Protein AF-A0A748SSD1-F1 (afdb_monomer_lite)

Foldseek 3Di:
DPPPDQLDDDPDDDAPVSLVVNVVRDVQWDWPPCPPRDIDIDGHDPVPPD

Secondary structure (DSSP, 8-state):
----PPP---SS---HHHHHHHHHH-TTEEEES--SS--EEEE--GGG--

pLDDT: mean 85.16, std 13.67, range [43.62, 94.81]

Sequence (50 aa):
MSDCHPVLLPEGPFSREQAMAVTTAYRNVLIEDDQGTHFRLRHHNAEGLR

Structure (mmCIF, N/CA/C/O backbone):
data_AF-A0A748SSD1-F1
#
_entry.id   AF-A0A748SSD1-F1
#
loop_
_atom_site.group_PDB
_atom_site.id
_atom_site.type_symbol
_atom_site.label_atom_id
_atom_site.label_alt_id
_atom_site.label_comp_id
_atom_site.label_asym_id
_atom_site.label_entity_id
_atom_site.label_seq_id
_atom_site.pdbx_PDB_ins_code
_atom_site.Cartn_x
_atom_site.Cartn_y
_atom_site.Cartn_z
_atom_site.occupancy
_atom_site.B_iso_or_equiv
_atom_site.auth_seq_id
_atom_si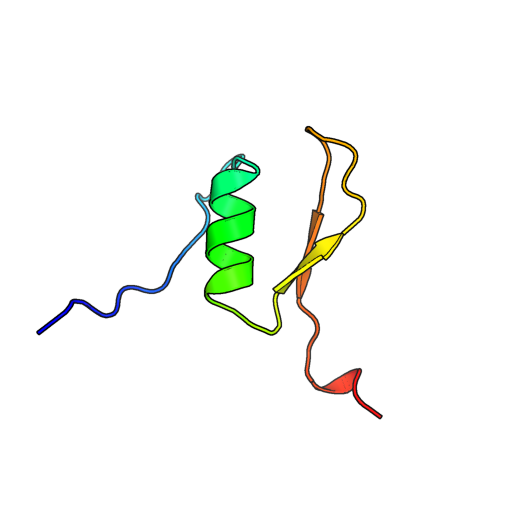te.auth_comp_id
_atom_site.auth_asym_id
_atom_site.auth_atom_id
_atom_site.pdbx_PDB_model_num
ATOM 1 N N . MET A 1 1 ? 16.102 19.125 -10.921 1.00 43.62 1 MET A N 1
ATOM 2 C CA . MET A 1 1 ? 16.211 17.654 -10.923 1.00 43.62 1 MET A CA 1
ATOM 3 C C . MET A 1 1 ? 15.157 17.195 -9.941 1.00 43.62 1 MET A C 1
ATOM 5 O O . MET A 1 1 ? 15.262 17.588 -8.793 1.00 43.62 1 MET A O 1
ATOM 9 N N . SER A 1 2 ? 14.073 16.556 -10.389 1.00 65.56 2 SER A N 1
ATOM 10 C CA . SER A 1 2 ? 13.112 15.986 -9.439 1.00 65.56 2 SER A CA 1
ATOM 11 C C . SER A 1 2 ? 13.851 14.913 -8.665 1.00 65.56 2 SER A C 1
ATOM 13 O O . SER A 1 2 ? 14.356 13.974 -9.282 1.00 65.56 2 SER A O 1
ATOM 15 N N . ASP A 1 3 ? 13.975 15.091 -7.357 1.00 63.78 3 ASP A N 1
ATOM 16 C CA . ASP A 1 3 ? 14.577 14.084 -6.510 1.00 63.78 3 ASP A CA 1
ATOM 17 C C . ASP A 1 3 ? 13.760 12.799 -6.650 1.00 63.78 3 ASP A C 1
ATOM 19 O O . ASP A 1 3 ? 12.603 12.712 -6.236 1.00 63.78 3 ASP A O 1
ATOM 23 N N . CYS A 1 4 ? 14.338 11.811 -7.333 1.00 69.25 4 CYS A N 1
ATOM 24 C CA . CYS A 1 4 ? 13.717 10.512 -7.541 1.00 69.25 4 CYS A CA 1
ATOM 25 C C . CYS A 1 4 ? 13.914 9.698 -6.259 1.00 69.25 4 CYS A C 1
ATOM 27 O O . CYS A 1 4 ? 14.722 8.773 -6.198 1.00 69.25 4 CYS A O 1
ATOM 29 N N . HIS A 1 5 ? 13.248 10.129 -5.189 1.00 80.50 5 HIS A N 1
ATOM 30 C CA . HIS A 1 5 ? 13.263 9.424 -3.921 1.00 80.50 5 HIS A CA 1
ATOM 31 C C . HIS A 1 5 ? 12.359 8.191 -4.021 1.00 80.50 5 HIS A C 1
ATOM 33 O O . HIS A 1 5 ? 11.213 8.312 -4.467 1.00 80.50 5 HIS A O 1
ATOM 39 N N . PRO A 1 6 ? 12.842 7.005 -3.614 1.00 83.56 6 PRO A N 1
ATOM 40 C CA . PRO A 1 6 ? 11.999 5.824 -3.562 1.00 83.56 6 PRO A CA 1
ATOM 41 C C . PRO A 1 6 ? 10.850 6.060 -2.577 1.00 83.56 6 PRO A C 1
ATOM 43 O O . PRO A 1 6 ? 11.052 6.584 -1.482 1.00 83.56 6 PRO A O 1
ATOM 46 N N . VAL A 1 7 ? 9.637 5.655 -2.958 1.00 90.19 7 VAL A N 1
ATOM 47 C CA . VAL A 1 7 ? 8.496 5.632 -2.035 1.00 90.19 7 VAL A CA 1
ATOM 48 C C . VAL A 1 7 ? 8.732 4.489 -1.049 1.00 90.19 7 VAL A C 1
ATOM 50 O O . VAL A 1 7 ? 8.8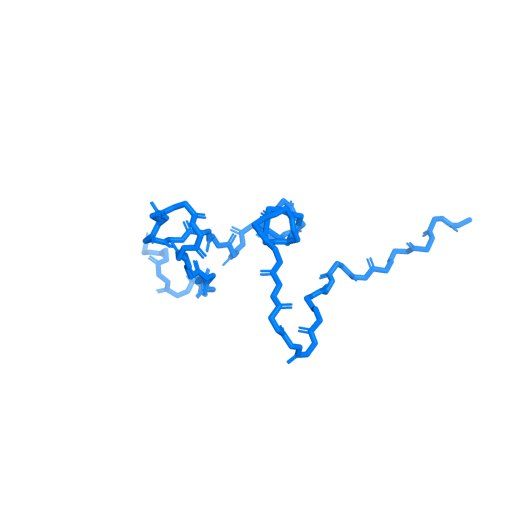68 3.341 -1.468 1.00 90.19 7 VAL A O 1
ATOM 53 N N . LEU A 1 8 ? 8.824 4.792 0.245 1.00 90.31 8 LEU A N 1
ATOM 54 C CA . LEU A 1 8 ? 9.104 3.820 1.304 1.00 90.31 8 LEU A CA 1
ATOM 55 C C . LEU A 1 8 ? 7.998 3.847 2.359 1.00 90.31 8 LEU A C 1
ATOM 57 O O . LEU A 1 8 ? 7.395 4.889 2.620 1.00 90.31 8 LEU A O 1
ATOM 61 N N . LEU A 1 9 ? 7.748 2.693 2.975 1.00 92.94 9 LEU A N 1
ATOM 62 C CA . LEU A 1 9 ? 6.919 2.609 4.175 1.00 92.94 9 LEU A CA 1
ATOM 63 C C . LEU A 1 9 ? 7.731 3.040 5.401 1.00 92.94 9 LEU A C 1
ATOM 65 O O . LEU A 1 9 ? 8.953 2.871 5.406 1.00 92.94 9 LEU A O 1
ATOM 69 N N . PRO A 1 10 ? 7.073 3.563 6.448 1.00 92.44 10 PRO A N 1
ATOM 70 C CA . PRO A 1 10 ? 7.722 3.737 7.740 1.00 92.44 10 PRO A CA 1
ATOM 71 C C . PRO A 1 10 ? 8.156 2.379 8.315 1.00 92.44 10 PRO A C 1
ATOM 73 O O . PRO A 1 10 ? 7.579 1.343 7.995 1.00 92.44 10 PRO A O 1
ATOM 76 N N . GLU A 1 11 ? 9.128 2.388 9.229 1.00 90.31 11 GLU A N 1
ATOM 77 C CA . GLU A 1 11 ? 9.542 1.181 9.969 1.00 90.31 11 GLU A CA 1
ATOM 78 C C . GLU A 1 11 ? 8.442 0.644 10.911 1.00 90.31 11 GLU A C 1
ATOM 80 O O . GLU A 1 11 ? 8.514 -0.493 11.374 1.00 90.31 11 GLU A O 1
ATOM 85 N N . GLY A 1 12 ? 7.420 1.458 11.201 1.00 92.06 12 GLY A N 1
ATOM 86 C CA . GLY A 1 12 ? 6.278 1.116 12.048 1.00 92.06 12 GLY A CA 1
ATOM 87 C C . GLY A 1 12 ? 4.980 0.851 11.271 1.00 92.06 12 GLY A C 1
ATOM 88 O O . GLY A 1 12 ? 4.996 0.638 10.058 1.00 92.06 12 GLY A O 1
ATOM 89 N N . PRO A 1 13 ? 3.823 0.882 11.959 1.00 91.88 13 PRO A N 1
ATOM 90 C CA . PRO A 1 13 ? 2.521 0.776 11.311 1.00 91.88 13 PRO A CA 1
ATOM 91 C C . PRO A 1 13 ? 2.342 1.840 10.227 1.00 91.88 13 PRO A C 1
ATOM 93 O O . PRO A 1 13 ? 2.789 2.978 10.375 1.00 91.88 13 PRO A O 1
ATOM 96 N N . PHE A 1 14 ? 1.643 1.474 9.160 1.00 93.44 14 PHE A N 1
ATOM 97 C CA . PHE A 1 14 ? 1.387 2.353 8.028 1.00 93.44 14 PHE A CA 1
ATOM 98 C C . PHE A 1 14 ? -0.094 2.363 7.662 1.00 93.44 14 PHE A C 1
ATOM 100 O O . PHE A 1 14 ? -0.841 1.428 7.956 1.00 93.44 14 PHE A O 1
ATOM 107 N N . SER A 1 15 ? -0.526 3.451 7.030 1.00 94.00 15 SER A N 1
ATOM 108 C CA . SER A 1 15 ? -1.903 3.623 6.582 1.00 94.00 15 SER A CA 1
ATOM 109 C C . SER A 1 15 ? -2.156 2.920 5.250 1.00 94.00 15 SER A C 1
ATOM 111 O O . SER A 1 15 ? -1.241 2.630 4.473 1.00 94.00 15 SER A O 1
ATOM 113 N N . ARG A 1 16 ? -3.437 2.710 4.935 1.00 94.00 16 ARG A N 1
ATOM 114 C CA . ARG A 1 16 ? -3.853 2.208 3.620 1.00 94.00 16 ARG A CA 1
ATOM 115 C C . ARG A 1 16 ? -3.419 3.140 2.484 1.00 94.00 16 ARG A C 1
ATOM 117 O O . ARG A 1 16 ? -3.048 2.667 1.418 1.00 94.00 16 ARG A O 1
ATOM 124 N N . GLU A 1 17 ? -3.407 4.452 2.711 1.00 94.31 17 GLU A N 1
ATOM 125 C CA . GLU A 1 17 ? -2.942 5.435 1.723 1.00 94.31 17 GLU A CA 1
ATOM 126 C C . GLU A 1 17 ? -1.441 5.293 1.435 1.00 94.31 17 GLU A C 1
ATOM 128 O O . GLU A 1 17 ? -1.029 5.308 0.275 1.00 94.31 17 GLU A O 1
ATOM 133 N N . GLN A 1 18 ? -0.623 5.072 2.471 1.00 94.81 18 GLN A N 1
ATOM 134 C CA . GLN A 1 18 ? 0.807 4.784 2.305 1.00 94.81 18 GLN A CA 1
ATOM 135 C C . GLN A 1 18 ? 1.023 3.469 1.544 1.00 94.81 18 GLN A C 1
ATOM 137 O O . GLN A 1 18 ? 1.859 3.402 0.644 1.00 94.81 18 GLN A O 1
ATOM 142 N N . ALA A 1 19 ? 0.221 2.444 1.844 1.00 94.00 19 ALA A N 1
ATOM 143 C CA . ALA A 1 19 ? 0.232 1.181 1.112 1.00 94.00 19 ALA A CA 1
ATOM 144 C C . ALA A 1 19 ? -0.100 1.379 -0.380 1.00 94.00 19 ALA A C 1
ATOM 146 O O . ALA A 1 19 ? 0.608 0.869 -1.249 1.00 94.00 19 ALA A O 1
ATOM 147 N N . MET A 1 20 ?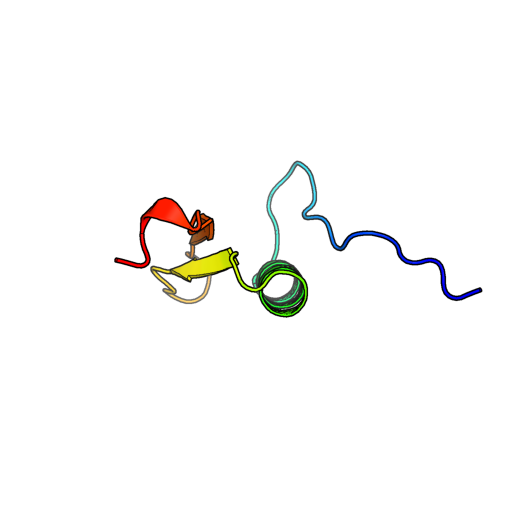 -1.128 2.179 -0.686 1.00 93.94 20 MET A N 1
ATOM 148 C CA . MET A 1 20 ? -1.520 2.514 -2.059 1.00 93.94 20 MET A CA 1
ATOM 149 C C . MET A 1 20 ? -0.407 3.244 -2.816 1.00 93.94 20 MET A C 1
ATOM 151 O O . MET A 1 20 ? -0.130 2.900 -3.969 1.00 93.94 20 MET A O 1
ATOM 155 N N . ALA A 1 21 ? 0.267 4.202 -2.172 1.00 94.56 21 ALA A N 1
ATOM 156 C CA . ALA A 1 21 ? 1.399 4.909 -2.767 1.00 94.56 21 ALA A CA 1
ATOM 157 C C . ALA A 1 21 ? 2.517 3.937 -3.182 1.00 94.56 21 ALA A C 1
ATOM 159 O O . ALA A 1 21 ? 3.028 4.025 -4.299 1.00 94.56 21 ALA A O 1
ATOM 160 N N . VAL A 1 22 ? 2.835 2.952 -2.335 1.00 93.50 22 VAL A N 1
ATOM 161 C CA . VAL A 1 22 ? 3.828 1.910 -2.645 1.00 93.50 22 VAL A CA 1
ATOM 162 C C . VAL A 1 22 ? 3.367 1.022 -3.800 1.00 93.50 22 VAL A 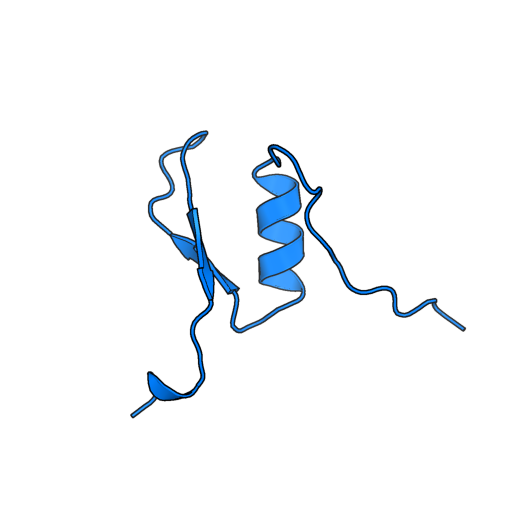C 1
ATOM 164 O O . VAL A 1 22 ? 4.129 0.829 -4.740 1.00 93.50 22 VAL A O 1
ATOM 167 N N . THR A 1 23 ? 2.124 0.534 -3.806 1.00 93.06 23 THR A N 1
ATOM 168 C CA . THR A 1 23 ? 1.623 -0.286 -4.934 1.00 93.06 23 THR A CA 1
ATOM 169 C C . THR A 1 23 ? 1.548 0.472 -6.261 1.00 93.06 23 THR A C 1
ATOM 171 O O . THR A 1 23 ? 1.654 -0.121 -7.330 1.00 93.06 23 THR A O 1
ATOM 174 N N . THR A 1 24 ? 1.413 1.800 -6.207 1.00 93.12 24 THR A N 1
ATOM 175 C CA . THR A 1 24 ? 1.455 2.661 -7.397 1.00 93.12 24 THR A CA 1
ATOM 176 C C . THR A 1 24 ? 2.891 2.835 -7.895 1.00 93.12 24 THR A C 1
ATOM 178 O O . THR A 1 24 ? 3.134 2.835 -9.101 1.00 93.12 24 THR A O 1
ATOM 181 N N . ALA A 1 25 ? 3.849 2.961 -6.972 1.00 92.44 25 ALA A N 1
ATOM 182 C CA . ALA A 1 25 ? 5.267 3.100 -7.288 1.00 92.44 25 ALA A CA 1
ATOM 183 C C . ALA A 1 25 ? 5.912 1.782 -7.759 1.00 92.44 25 ALA A C 1
ATOM 185 O O . ALA A 1 25 ? 6.805 1.810 -8.607 1.00 92.44 25 ALA A O 1
ATOM 186 N N . TYR A 1 26 ? 5.454 0.631 -7.254 1.00 91.00 26 TYR A N 1
ATOM 187 C CA . TYR A 1 26 ? 6.057 -0.678 -7.503 1.00 91.00 26 TYR A CA 1
ATOM 188 C C . TYR A 1 26 ? 5.036 -1.684 -8.037 1.00 91.00 26 TYR A C 1
ATOM 190 O O . TYR A 1 26 ? 4.180 -2.179 -7.310 1.00 91.00 26 TYR A O 1
ATOM 198 N N . ARG A 1 27 ? 5.184 -2.064 -9.313 1.00 89.38 27 ARG A N 1
ATOM 199 C CA . ARG A 1 27 ? 4.278 -3.007 -10.004 1.00 89.38 27 ARG A CA 1
ATOM 200 C C . ARG A 1 27 ? 4.254 -4.415 -9.407 1.00 89.38 27 ARG A C 1
ATOM 202 O O . ARG A 1 27 ? 3.327 -5.171 -9.662 1.00 89.38 27 ARG A O 1
ATOM 209 N N . ASN A 1 28 ? 5.294 -4.779 -8.671 1.00 90.94 28 ASN A N 1
ATOM 210 C CA . ASN A 1 28 ? 5.444 -6.076 -8.023 1.00 90.94 28 ASN A CA 1
ATOM 211 C C . ASN A 1 28 ? 4.921 -6.088 -6.582 1.00 90.94 28 ASN A C 1
ATOM 213 O O . ASN A 1 28 ? 5.047 -7.108 -5.910 1.00 90.94 28 ASN A O 1
ATOM 217 N N . VAL A 1 29 ? 4.351 -4.987 -6.091 1.00 92.38 29 VAL A N 1
ATOM 218 C CA . VAL A 1 29 ? 3.749 -4.918 -4.761 1.00 92.38 29 VAL A CA 1
ATOM 219 C C . VAL A 1 29 ? 2.246 -4.736 -4.909 1.00 92.38 29 VAL A C 1
ATOM 221 O O . VAL A 1 29 ? 1.789 -3.800 -5.558 1.00 92.38 29 VAL A O 1
ATOM 224 N N . LEU A 1 30 ? 1.473 -5.620 -4.282 1.00 93.31 30 LEU A N 1
ATOM 225 C CA . LEU A 1 30 ? 0.012 -5.568 -4.283 1.00 93.31 30 LEU A CA 1
ATOM 226 C C . LEU A 1 30 ? -0.539 -5.571 -2.856 1.00 93.31 30 LEU A C 1
ATOM 228 O O . LEU A 1 30 ? 0.064 -6.149 -1.950 1.00 93.31 30 LEU A O 1
ATOM 232 N N . ILE A 1 31 ? -1.696 -4.931 -2.672 1.00 94.19 31 ILE A N 1
ATOM 233 C CA . ILE A 1 31 ? -2.506 -5.067 -1.458 1.00 94.19 31 ILE A CA 1
ATOM 234 C C . ILE A 1 31 ? -3.345 -6.341 -1.608 1.00 94.19 31 ILE A C 1
ATOM 236 O O . ILE A 1 31 ? -4.064 -6.500 -2.592 1.00 94.19 31 ILE A O 1
ATOM 240 N N . GLU A 1 32 ? -3.260 -7.236 -0.629 1.00 93.81 32 GLU A N 1
ATOM 241 C CA . GLU A 1 32 ? -4.064 -8.456 -0.518 1.00 93.81 32 GLU A CA 1
ATOM 242 C C . GLU A 1 32 ? -4.803 -8.489 0.830 1.00 93.81 32 GLU A C 1
ATOM 244 O O . GLU A 1 32 ? -4.458 -7.748 1.754 1.00 93.81 32 GLU A O 1
ATOM 249 N N . ASP A 1 33 ? -5.799 -9.374 0.942 1.00 93.44 33 ASP A N 1
ATOM 250 C CA . ASP A 1 33 ? -6.630 -9.570 2.140 1.00 93.44 33 ASP A CA 1
ATOM 251 C C . ASP A 1 33 ? -7.200 -8.254 2.716 1.00 93.44 33 ASP A C 1
ATOM 253 O O . ASP A 1 33 ? -7.184 -8.042 3.926 1.00 93.44 33 ASP A O 1
ATOM 257 N N . ASP A 1 34 ? -7.676 -7.348 1.851 1.00 91.69 34 ASP A N 1
ATOM 258 C CA . ASP A 1 34 ? -8.181 -6.028 2.257 1.00 91.69 34 ASP A CA 1
ATOM 259 C C . ASP A 1 34 ? -9.550 -6.129 2.956 1.00 91.69 34 ASP A C 1
ATOM 261 O O . ASP A 1 34 ? -10.588 -6.328 2.324 1.00 91.69 34 ASP A O 1
ATOM 265 N N . GLN A 1 35 ? -9.535 -5.981 4.282 1.00 92.62 35 GLN A N 1
ATOM 266 C CA . GLN A 1 35 ? -10.694 -5.907 5.176 1.00 92.62 35 GLN A CA 1
ATOM 267 C C . GLN A 1 35 ? -10.852 -4.491 5.766 1.00 92.62 35 GLN A C 1
ATOM 269 O O . GLN A 1 35 ? -11.295 -4.314 6.904 1.00 92.62 35 GLN A O 1
ATOM 274 N N . GLY A 1 36 ? -10.451 -3.460 5.015 1.00 86.56 36 GLY A N 1
ATOM 275 C CA . GLY A 1 36 ? -10.524 -2.060 5.426 1.00 86.56 36 GLY A CA 1
ATOM 276 C C . GLY A 1 36 ? -9.281 -1.619 6.197 1.00 86.56 36 GLY A C 1
ATOM 277 O O . GLY A 1 36 ? -8.369 -1.032 5.619 1.00 86.56 36 GLY A O 1
ATOM 278 N N . THR A 1 37 ? -9.242 -1.864 7.510 1.00 88.06 37 THR A N 1
ATOM 279 C CA . THR A 1 37 ? -8.077 -1.512 8.353 1.00 88.06 37 THR A CA 1
ATOM 280 C C . THR A 1 37 ? -7.044 -2.628 8.447 1.00 88.06 37 THR A C 1
ATOM 282 O O . THR A 1 37 ? -5.885 -2.358 8.753 1.00 88.06 37 THR A O 1
ATOM 285 N N . HIS A 1 38 ? -7.449 -3.867 8.170 1.00 92.88 38 HIS A N 1
ATOM 286 C CA . HIS A 1 38 ? -6.554 -5.013 8.085 1.00 92.88 38 HIS A CA 1
ATOM 287 C C . HIS A 1 38 ? -6.325 -5.339 6.619 1.00 92.88 38 HIS A C 1
ATOM 289 O O . HIS A 1 38 ? -7.274 -5.585 5.883 1.00 92.88 38 HIS A O 1
ATOM 295 N N . PHE A 1 39 ? -5.070 -5.315 6.202 1.00 94.44 39 PHE A N 1
ATOM 296 C CA . PHE A 1 39 ? -4.642 -5.664 4.857 1.00 94.44 39 PHE A CA 1
ATOM 297 C C . PHE A 1 39 ? -3.164 -6.049 4.913 1.00 94.44 39 PHE A C 1
ATOM 299 O O . PHE A 1 39 ? -2.466 -5.751 5.887 1.00 94.44 39 PHE A O 1
ATOM 306 N N . ARG A 1 40 ? -2.666 -6.701 3.864 1.00 93.19 40 ARG A N 1
ATOM 307 C CA . ARG A 1 40 ? -1.245 -7.048 3.746 1.00 93.19 40 ARG A CA 1
ATOM 308 C C . ARG A 1 40 ? -0.675 -6.573 2.420 1.00 93.19 40 ARG A C 1
ATOM 310 O O . ARG A 1 40 ? -1.359 -6.598 1.402 1.00 93.19 40 ARG A O 1
ATOM 317 N N . LEU A 1 41 ? 0.597 -6.188 2.425 1.00 93.31 41 LEU A N 1
ATOM 318 C CA . LEU A 1 41 ? 1.356 -5.954 1.200 1.00 93.31 41 LEU A CA 1
ATOM 319 C C . LEU A 1 41 ? 2.116 -7.217 0.817 1.00 93.31 41 LEU A C 1
ATOM 321 O O . LEU A 1 41 ? 2.786 -7.831 1.650 1.00 93.31 41 LEU A O 1
ATOM 325 N N . ARG A 1 42 ? 2.006 -7.616 -0.447 1.00 90.50 42 ARG A N 1
ATOM 326 C CA . ARG A 1 42 ? 2.633 -8.828 -0.974 1.00 90.50 42 ARG A CA 1
ATOM 327 C C . ARG A 1 42 ? 3.513 -8.476 -2.154 1.00 90.50 42 ARG A C 1
ATOM 329 O O . ARG A 1 42 ? 3.079 -7.822 -3.096 1.00 90.50 42 ARG A O 1
ATOM 336 N N . HIS A 1 43 ? 4.765 -8.909 -2.059 1.00 89.38 43 HIS A N 1
ATOM 337 C CA . HIS A 1 43 ? 5.757 -8.752 -3.106 1.00 89.38 43 HIS A CA 1
ATOM 338 C C . HIS A 1 43 ? 5.732 -9.989 -4.003 1.00 89.38 43 HIS A C 1
ATOM 340 O O . HIS A 1 43 ? 6.096 -11.086 -3.576 1.00 89.38 43 HIS A O 1
ATOM 346 N N . HIS A 1 44 ? 5.297 -9.809 -5.241 1.00 82.06 44 HIS A N 1
ATOM 347 C CA . HIS A 1 44 ? 5.312 -10.839 -6.267 1.00 82.06 44 HIS A CA 1
ATOM 348 C C . HIS A 1 44 ? 6.660 -10.761 -6.971 1.00 82.06 44 HIS A C 1
ATOM 350 O O . HIS A 1 44 ? 6.926 -9.828 -7.727 1.00 82.06 44 HIS A O 1
ATOM 356 N N . ASN A 1 45 ? 7.562 -11.700 -6.682 1.00 72.25 45 ASN A N 1
ATOM 357 C CA . ASN A 1 45 ? 8.761 -11.809 -7.5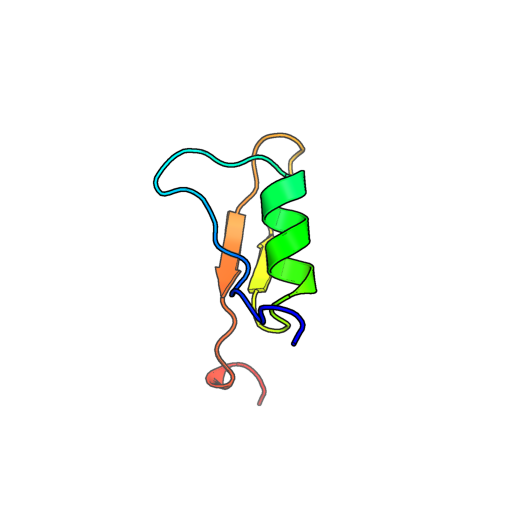06 1.00 72.25 45 ASN A CA 1
ATOM 358 C C . ASN A 1 45 ? 8.351 -12.242 -8.932 1.00 72.25 45 ASN A C 1
ATOM 360 O O . ASN A 1 45 ? 7.271 -12.795 -9.150 1.00 72.25 45 ASN A O 1
ATOM 364 N N . ALA A 1 46 ? 9.212 -11.993 -9.915 1.00 63.00 46 ALA A N 1
ATOM 365 C CA . ALA A 1 46 ? 8.944 -12.392 -11.295 1.00 63.00 46 ALA A CA 1
ATOM 366 C C . ALA A 1 46 ? 8.914 -13.925 -11.501 1.00 63.00 46 ALA A C 1
ATOM 368 O O . ALA A 1 46 ? 8.510 -14.375 -12.565 1.00 63.00 46 ALA A O 1
ATOM 369 N N . GLU A 1 47 ? 9.273 -14.731 -10.493 1.00 60.00 47 GLU A N 1
ATOM 370 C CA . GLU A 1 47 ? 9.296 -16.203 -10.565 1.00 60.00 47 GLU A CA 1
ATOM 371 C C . GLU A 1 47 ? 7.884 -16.823 -10.562 1.00 60.00 47 GLU A C 1
ATOM 373 O O . GLU A 1 47 ? 7.731 -18.027 -10.751 1.00 60.00 47 GLU A O 1
ATOM 378 N N . GLY A 1 48 ? 6.841 -16.016 -10.327 1.00 54.09 48 GLY A N 1
ATOM 379 C CA . GLY A 1 48 ? 5.439 -16.440 -10.385 1.00 54.09 48 GLY A CA 1
ATOM 380 C C . GLY A 1 48 ? 4.752 -16.237 -11.741 1.00 54.09 48 GLY A C 1
ATOM 381 O O . GLY A 1 48 ? 3.646 -16.746 -11.925 1.00 54.09 48 GLY A O 1
ATOM 382 N N . LEU A 1 49 ? 5.370 -15.516 -12.689 1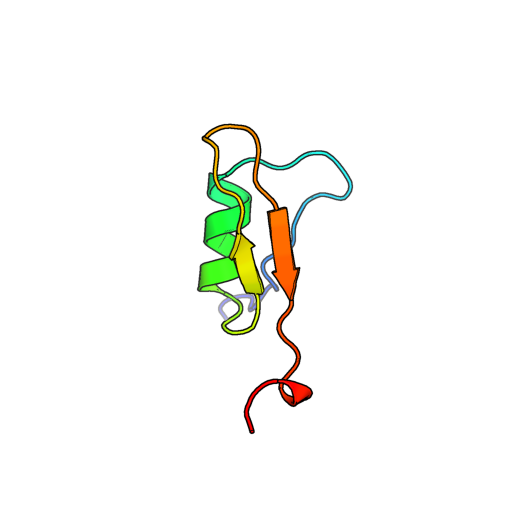.00 52.81 49 LEU A N 1
ATOM 383 C CA . LEU A 1 49 ? 4.881 -15.447 -14.069 1.00 52.81 49 LEU A CA 1
ATOM 384 C C . LEU A 1 49 ? 5.485 -16.622 -14.842 1.00 52.81 49 LEU A C 1
ATOM 386 O O . LEU A 1 49 ? 6.624 -16.568 -15.300 1.00 52.81 49 LEU A O 1
ATOM 390 N N . ARG A 1 50 ? 4.721 -17.706 -14.931 1.00 51.19 50 ARG A N 1
ATOM 391 C CA . ARG A 1 50 ? 5.009 -18.799 -15.857 1.00 51.19 50 ARG A CA 1
ATOM 392 C C . ARG A 1 50 ? 4.668 -18.401 -17.290 1.00 51.19 50 ARG A C 1
ATOM 394 O O . ARG A 1 50 ? 3.670 -17.666 -17.463 1.00 51.19 50 ARG A O 1
#

Radius of gyration: 12.49 Å; chains: 1; bounding box: 27×36×28 Å

InterPro domains:
  IPR009253 Protein of unknown function DUF905 [PF06006] (8-48)
  IPR038612 YkfF-like domain superfamily [G3DSA:3.30.160.130] (4-50)

Organism: Salmonella enterica (NCBI:txid28901)